Protein AF-A4FJE1-F1 (afdb_monomer_lite)

Structure (mmCIF, N/CA/C/O backbone):
data_AF-A4FJE1-F1
#
_entry.id   AF-A4FJE1-F1
#
loop_
_atom_site.group_PDB
_atom_site.id
_atom_site.type_symbol
_atom_site.label_atom_id
_atom_site.label_alt_id
_atom_site.label_comp_id
_atom_site.label_asym_id
_atom_site.label_entity_id
_atom_site.label_seq_id
_atom_site.pdbx_PDB_ins_code
_atom_site.Cartn_x
_atom_site.Cartn_y
_atom_site.Cartn_z
_atom_site.occupancy
_atom_site.B_iso_or_equiv
_atom_site.auth_seq_id
_atom_site.auth_comp_id
_atom_site.auth_asym_id
_atom_site.auth_atom_id
_atom_site.pdbx_PDB_model_num
ATOM 1 N N . MET A 1 1 ? -4.263 -21.986 -13.898 1.00 33.09 1 MET A N 1
ATOM 2 C CA . MET A 1 1 ? -4.322 -20.673 -14.575 1.00 33.09 1 MET A CA 1
ATOM 3 C C . MET A 1 1 ? -3.896 -19.612 -13.568 1.00 33.09 1 MET A C 1
ATOM 5 O O . MET A 1 1 ? -4.719 -19.132 -12.806 1.00 33.09 1 MET A O 1
ATOM 9 N N . SER A 1 2 ? -2.589 -19.356 -13.473 1.00 32.31 2 SER A N 1
ATOM 10 C CA . SER A 1 2 ? -2.017 -18.341 -12.581 1.00 32.31 2 SER A CA 1
ATOM 11 C C . SER A 1 2 ? -1.853 -17.063 -13.396 1.00 32.31 2 SER A C 1
ATOM 13 O O . SER A 1 2 ? -0.930 -16.957 -14.203 1.00 32.31 2 SER A O 1
ATOM 15 N N . GLY A 1 3 ? -2.808 -16.144 -13.269 1.00 33.75 3 GLY A N 1
ATOM 16 C CA . GLY A 1 3 ? -2.703 -14.809 -13.842 1.00 33.75 3 GLY A CA 1
ATOM 17 C C . GLY A 1 3 ? -1.688 -14.010 -13.038 1.00 33.75 3 GLY A C 1
ATOM 18 O O . GLY A 1 3 ? -2.060 -13.296 -12.112 1.00 33.75 3 GLY A O 1
ATOM 19 N N . ASN A 1 4 ? -0.406 -14.165 -13.366 1.00 38.09 4 ASN A N 1
ATOM 20 C CA . ASN A 1 4 ? 0.634 -13.240 -12.936 1.00 38.09 4 ASN A CA 1
ATOM 21 C C . ASN A 1 4 ? 0.260 -11.866 -13.493 1.00 38.09 4 ASN A C 1
ATOM 23 O O . ASN A 1 4 ? 0.457 -11.607 -14.677 1.00 38.09 4 ASN A O 1
ATOM 27 N N . VAL A 1 5 ? -0.340 -11.013 -12.663 1.00 42.94 5 VAL A N 1
ATOM 28 C CA . VAL A 1 5 ? -0.685 -9.653 -13.069 1.00 42.94 5 VAL A CA 1
ATOM 29 C C . VAL A 1 5 ? 0.608 -8.964 -13.497 1.00 42.94 5 VAL A C 1
ATOM 31 O O . VAL A 1 5 ? 1.583 -8.886 -12.748 1.00 42.94 5 VAL A O 1
ATOM 34 N N . GLU A 1 6 ? 0.579 -8.510 -14.739 1.00 46.69 6 GLU A N 1
ATOM 35 C CA . GLU A 1 6 ? 1.612 -7.984 -15.633 1.00 46.69 6 GLU A CA 1
ATOM 36 C C . GLU A 1 6 ? 2.277 -6.678 -15.139 1.00 46.69 6 GLU A C 1
ATOM 38 O O . GLU A 1 6 ? 2.711 -5.818 -15.899 1.00 46.69 6 GLU A O 1
ATOM 43 N N . LEU A 1 7 ? 2.369 -6.478 -13.825 1.00 47.59 7 LEU A N 1
ATOM 44 C CA . LEU A 1 7 ? 2.850 -5.233 -13.232 1.00 47.59 7 LEU A CA 1
ATOM 45 C C . LEU A 1 7 ? 4.376 -5.082 -13.375 1.00 47.59 7 LEU A C 1
ATOM 47 O O . LEU A 1 7 ? 4.900 -3.972 -13.466 1.00 47.59 7 LEU A O 1
ATOM 51 N N . GLY A 1 8 ? 5.084 -6.212 -13.485 1.00 46.47 8 GLY A N 1
ATOM 52 C CA . GLY A 1 8 ? 6.492 -6.241 -13.878 1.00 46.47 8 GLY A CA 1
ATOM 53 C C . GLY A 1 8 ? 6.727 -5.776 -15.319 1.00 46.47 8 GLY A C 1
ATOM 54 O O . GLY A 1 8 ? 7.820 -5.299 -15.621 1.00 46.47 8 GLY A O 1
ATOM 55 N N . GLU A 1 9 ? 5.722 -5.867 -16.193 1.00 46.00 9 GLU A N 1
ATOM 56 C CA . GLU A 1 9 ? 5.826 -5.406 -17.576 1.00 46.00 9 GLU A CA 1
ATOM 57 C C . GLU A 1 9 ? 5.519 -3.912 -17.711 1.00 46.00 9 GLU A C 1
ATOM 59 O O . GLU A 1 9 ? 6.176 -3.231 -18.493 1.00 46.00 9 GLU A O 1
ATOM 64 N N . PHE A 1 10 ? 4.636 -3.354 -16.873 1.00 50.78 10 PHE A N 1
ATOM 65 C CA . PHE A 1 10 ? 4.333 -1.914 -16.865 1.00 50.78 10 PHE A CA 1
ATOM 66 C C . PHE A 1 10 ? 5.572 -1.034 -16.611 1.00 50.78 10 PHE A C 1
ATOM 68 O O . PHE A 1 10 ? 5.717 0.034 -17.204 1.00 50.78 10 PHE A O 1
ATOM 75 N N . LEU A 1 11 ? 6.517 -1.494 -15.780 1.00 49.81 11 LEU A N 1
ATOM 76 C CA . LEU A 1 11 ? 7.797 -0.798 -15.579 1.00 49.81 11 LEU A CA 1
A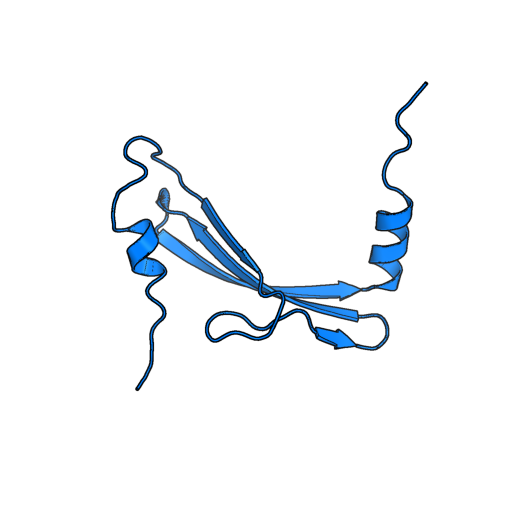TOM 77 C C . LEU A 1 11 ? 8.866 -1.141 -16.628 1.00 49.81 11 LEU A C 1
ATOM 79 O O . LEU A 1 11 ? 9.835 -0.391 -16.763 1.00 49.81 11 LEU A O 1
ATOM 83 N N . ARG A 1 12 ? 8.718 -2.246 -17.371 1.00 51.50 12 ARG A N 1
ATOM 84 C CA . ARG A 1 12 ? 9.648 -2.635 -18.449 1.00 51.50 12 ARG A CA 1
ATO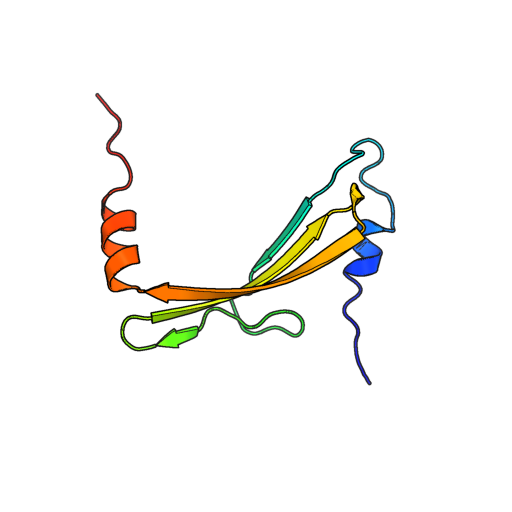M 85 C C . ARG A 1 12 ? 9.284 -1.983 -19.785 1.00 51.50 12 ARG A C 1
ATOM 87 O O . ARG A 1 12 ? 10.183 -1.534 -20.499 1.00 51.50 12 ARG A O 1
ATOM 94 N N . ASN A 1 13 ? 7.996 -1.835 -20.093 1.00 48.34 13 ASN A N 1
ATOM 95 C CA . ASN A 1 13 ? 7.496 -1.243 -21.333 1.00 48.34 13 ASN A CA 1
ATOM 96 C C . ASN A 1 13 ? 7.468 0.290 -21.249 1.00 48.34 13 ASN A C 1
ATOM 98 O O . ASN A 1 13 ? 6.440 0.949 -21.121 1.00 48.34 13 ASN A O 1
ATOM 102 N N . ARG A 1 14 ? 8.683 0.843 -21.328 1.00 52.53 14 ARG A N 1
ATOM 103 C CA . ARG A 1 14 ? 9.057 2.223 -21.669 1.00 52.53 14 ARG A CA 1
ATOM 104 C C . ARG A 1 14 ? 7.926 3.090 -22.261 1.00 52.53 14 ARG A C 1
ATOM 106 O O . ARG A 1 14 ? 7.783 3.188 -23.478 1.00 52.53 14 ARG A O 1
ATOM 113 N N . ARG A 1 15 ? 7.255 3.879 -21.415 1.00 50.75 15 ARG A N 1
ATOM 114 C CA . ARG A 1 15 ? 6.684 5.190 -21.807 1.00 50.75 15 ARG A CA 1
ATOM 115 C C . ARG A 1 15 ? 7.024 6.353 -20.868 1.00 50.75 15 ARG A C 1
ATOM 117 O O . ARG A 1 15 ? 6.609 7.472 -21.132 1.00 50.75 15 ARG A O 1
ATOM 124 N N . ALA A 1 16 ? 7.873 6.154 -19.859 1.00 52.44 16 ALA A N 1
ATOM 125 C CA . ALA A 1 16 ? 8.530 7.254 -19.144 1.00 52.44 16 ALA A CA 1
ATOM 126 C C . ALA A 1 16 ? 9.958 7.435 -19.686 1.00 52.44 16 ALA A C 1
ATOM 128 O O . ALA A 1 16 ? 10.936 7.034 -19.060 1.00 52.44 16 ALA A O 1
ATOM 129 N N . ARG A 1 17 ? 10.094 7.977 -20.903 1.00 49.53 17 ARG A N 1
ATOM 130 C CA . ARG A 1 17 ? 11.367 8.032 -21.656 1.00 49.53 17 ARG A CA 1
ATOM 131 C C . ARG A 1 17 ? 12.412 9.022 -21.094 1.00 49.53 17 ARG A C 1
ATOM 133 O O . ARG A 1 17 ? 13.361 9.343 -21.795 1.00 49.53 17 ARG A O 1
ATOM 140 N N . THR A 1 18 ? 12.278 9.501 -19.857 1.00 55.94 18 THR A N 1
ATOM 141 C CA . THR A 1 18 ? 13.180 10.524 -19.282 1.00 55.94 18 THR A CA 1
ATOM 142 C C . THR A 1 18 ? 13.492 10.373 -17.789 1.00 55.94 18 THR A C 1
ATOM 144 O O . THR A 1 18 ? 14.322 11.123 -17.284 1.00 55.94 18 THR A O 1
ATOM 147 N N . ALA A 1 19 ? 12.902 9.414 -17.064 1.00 58.44 19 ALA A N 1
ATOM 148 C CA . ALA A 1 19 ? 13.114 9.290 -15.618 1.00 58.44 19 ALA A C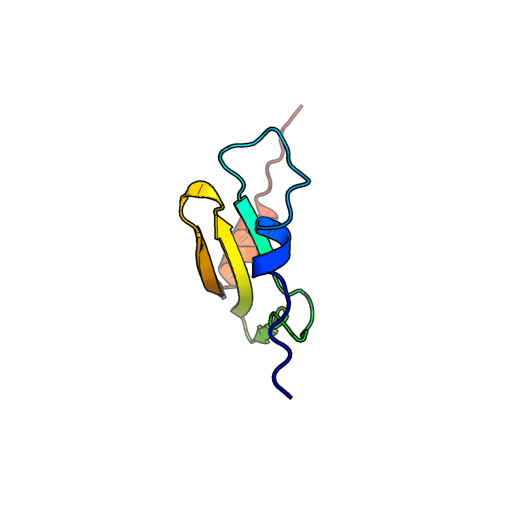A 1
ATOM 149 C C . ALA A 1 19 ? 13.992 8.068 -15.275 1.00 58.44 19 ALA A C 1
ATOM 151 O O . ALA A 1 19 ? 13.494 6.941 -15.278 1.00 58.44 19 A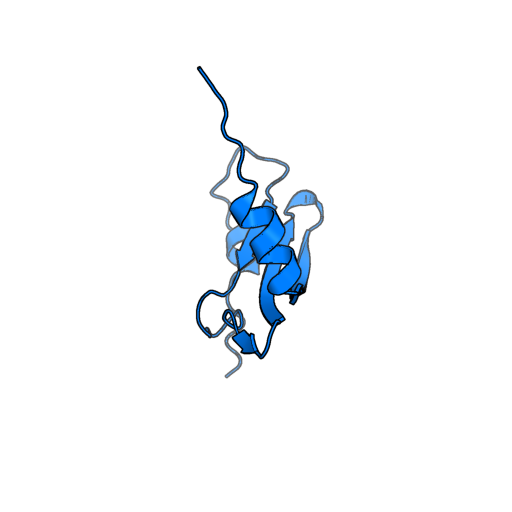LA A O 1
ATOM 152 N N . PRO A 1 20 ? 15.285 8.244 -14.936 1.00 67.12 20 PRO A N 1
ATOM 153 C CA . PRO A 1 20 ? 16.173 7.127 -14.593 1.00 67.12 20 PRO A CA 1
ATOM 154 C C . PRO A 1 20 ? 15.762 6.394 -13.302 1.00 67.12 20 PRO A C 1
ATOM 156 O O . PRO A 1 20 ? 16.173 5.257 -13.084 1.00 67.12 20 PRO A O 1
ATOM 159 N N . ASN A 1 21 ? 14.934 7.019 -12.453 1.00 79.31 21 ASN A N 1
ATOM 160 C CA . ASN A 1 21 ? 14.482 6.479 -11.170 1.00 79.31 21 ASN A CA 1
ATOM 161 C C . ASN A 1 21 ? 12.968 6.673 -11.013 1.00 79.31 21 ASN A C 1
ATOM 163 O O . ASN A 1 21 ? 12.518 7.744 -10.619 1.00 79.31 21 ASN A O 1
ATOM 167 N N . VAL A 1 22 ? 12.191 5.631 -11.292 1.00 83.81 22 VAL A N 1
ATOM 168 C CA . VAL A 1 22 ? 10.734 5.616 -11.132 1.00 83.81 22 VAL A CA 1
ATOM 169 C C . VAL A 1 22 ? 10.381 4.764 -9.921 1.00 83.81 22 VAL A C 1
ATOM 171 O O . VAL A 1 22 ? 10.933 3.674 -9.739 1.00 83.81 22 VAL A O 1
ATOM 174 N N . PHE A 1 23 ? 9.451 5.262 -9.112 1.00 88.25 23 PHE A N 1
ATOM 175 C CA . PHE A 1 23 ? 8.799 4.504 -8.056 1.00 88.25 23 PHE A CA 1
ATOM 176 C C . PHE A 1 23 ? 7.337 4.305 -8.435 1.00 88.25 23 PHE A C 1
ATOM 178 O O . PHE A 1 23 ? 6.677 5.245 -8.869 1.00 88.25 23 PHE A O 1
ATOM 185 N N . PHE A 1 24 ? 6.844 3.086 -8.265 1.00 89.00 24 PHE A N 1
ATOM 186 C CA . PHE A 1 24 ? 5.426 2.773 -8.377 1.00 89.00 24 PHE A CA 1
ATOM 187 C C . PHE A 1 24 ? 4.952 2.239 -7.033 1.00 89.00 24 PHE A C 1
ATOM 189 O O . PHE A 1 24 ? 5.625 1.396 -6.438 1.00 89.00 24 PHE A O 1
ATOM 196 N N . CYS A 1 25 ? 3.808 2.715 -6.558 1.00 93.62 25 CYS A N 1
ATOM 197 C CA . CYS A 1 25 ? 3.140 2.147 -5.401 1.00 93.62 25 CYS A CA 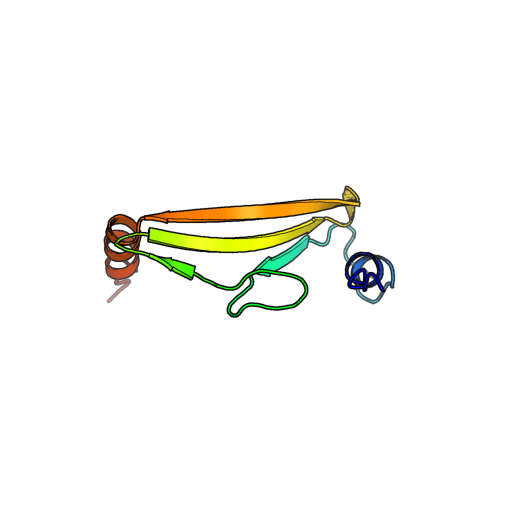1
ATOM 198 C C . CYS A 1 25 ? 1.634 2.063 -5.641 1.00 93.62 25 CYS A C 1
ATOM 200 O O . CYS A 1 25 ? 1.043 2.934 -6.275 1.00 93.62 25 CYS A O 1
ATOM 202 N N . ALA A 1 26 ? 1.024 1.001 -5.128 1.00 93.88 26 ALA A N 1
ATOM 203 C CA . ALA A 1 26 ? -0.420 0.823 -5.134 1.00 93.88 26 ALA A CA 1
ATOM 204 C C . ALA A 1 26 ? -0.856 0.154 -3.831 1.00 93.88 26 ALA A C 1
ATOM 206 O O . ALA A 1 26 ? -0.131 -0.682 -3.293 1.00 93.88 26 ALA A O 1
ATOM 207 N N . THR A 1 27 ? -2.042 0.514 -3.346 1.00 95.62 27 THR A N 1
ATOM 208 C CA . THR A 1 27 ? -2.664 -0.043 -2.139 1.00 95.62 27 THR A CA 1
ATOM 209 C C . THR A 1 27 ? -4.058 -0.532 -2.496 1.00 95.62 27 THR A C 1
ATOM 211 O O . THR A 1 27 ? -4.799 0.184 -3.171 1.00 95.62 27 THR A O 1
ATOM 214 N N . GLY A 1 28 ? -4.417 -1.737 -2.057 1.00 95.38 28 GLY A N 1
ATOM 215 C CA . GLY A 1 28 ? -5.763 -2.264 -2.250 1.00 95.38 28 GLY A CA 1
ATOM 216 C C . GLY A 1 28 ? -6.766 -1.514 -1.378 1.00 95.38 28 GLY A C 1
ATOM 217 O O . GLY A 1 28 ? -6.604 -1.441 -0.161 1.00 95.38 28 GLY A O 1
ATOM 218 N N . ILE A 1 29 ? -7.804 -0.950 -2.001 1.00 94.88 29 ILE A N 1
ATOM 219 C CA . ILE A 1 29 ? -8.933 -0.342 -1.281 1.00 94.88 29 ILE A CA 1
ATOM 220 C C . ILE A 1 29 ? -10.015 -1.390 -1.028 1.00 94.88 29 ILE A C 1
ATOM 222 O O . ILE A 1 29 ? -10.421 -1.602 0.111 1.00 94.88 29 ILE A O 1
ATOM 226 N N . THR A 1 30 ? -10.408 -2.105 -2.077 1.00 94.81 30 THR A N 1
ATOM 227 C CA . THR A 1 30 ? -11.250 -3.303 -2.027 1.00 94.81 30 THR A CA 1
ATOM 228 C C . THR A 1 30 ? -10.427 -4.524 -2.412 1.00 94.81 30 THR A C 1
ATOM 230 O O . THR A 1 30 ? -9.401 -4.385 -3.082 1.00 94.81 30 THR A O 1
ATOM 233 N N . ASP A 1 31 ? -10.877 -5.713 -2.012 1.00 95.50 31 ASP A N 1
ATOM 234 C CA . ASP A 1 31 ? -10.218 -6.955 -2.408 1.00 95.50 31 ASP A CA 1
ATOM 235 C C . ASP A 1 31 ? -10.205 -7.091 -3.928 1.00 95.50 31 ASP A C 1
ATOM 237 O O . ASP A 1 31 ? -11.244 -7.066 -4.590 1.00 95.50 31 ASP A O 1
ATOM 241 N N . GLY A 1 32 ? -9.002 -7.208 -4.476 1.00 91.12 32 GLY A N 1
ATOM 242 C CA . GLY A 1 32 ? -8.770 -7.436 -5.889 1.00 91.12 32 GLY A CA 1
ATOM 243 C C . GLY A 1 32 ? -7.813 -8.598 -6.107 1.00 91.12 32 GLY A C 1
ATOM 244 O O . GLY A 1 32 ? -7.237 -9.154 -5.176 1.00 91.12 32 GLY A O 1
ATOM 245 N N . ALA A 1 33 ? -7.602 -8.940 -7.376 1.00 89.31 33 ALA A N 1
ATOM 246 C CA . ALA A 1 33 ? -6.736 -10.055 -7.752 1.00 89.31 33 ALA A CA 1
ATOM 247 C C . ALA A 1 33 ? -5.260 -9.856 -7.352 1.00 89.31 33 ALA A C 1
ATOM 249 O O . ALA A 1 33 ? -4.540 -10.833 -7.173 1.00 89.31 33 ALA A O 1
ATOM 250 N N . LEU A 1 34 ? -4.803 -8.602 -7.232 1.00 88.69 34 LEU A N 1
ATOM 251 C CA . LEU A 1 34 ? -3.402 -8.273 -6.941 1.00 88.69 34 LEU A CA 1
ATOM 252 C C . LEU A 1 34 ? -3.151 -7.883 -5.480 1.00 88.69 34 LEU A C 1
ATOM 254 O O . LEU A 1 34 ? -2.091 -8.187 -4.939 1.00 88.69 34 LEU A O 1
ATOM 258 N N . LEU A 1 35 ? -4.090 -7.171 -4.858 1.00 94.31 35 LEU A N 1
ATOM 259 C CA . LEU A 1 35 ? -3.960 -6.670 -3.494 1.00 94.31 35 LEU A CA 1
ATOM 260 C C . LEU A 1 35 ? -5.262 -6.905 -2.745 1.00 94.31 35 LEU A C 1
ATOM 262 O O . LEU A 1 35 ? -6.344 -6.618 -3.263 1.00 94.31 35 LEU A O 1
ATOM 266 N N . ARG A 1 36 ? -5.129 -7.358 -1.501 1.00 95.62 36 ARG A N 1
ATOM 267 C CA . ARG A 1 36 ? -6.219 -7.301 -0.529 1.00 95.62 36 ARG A CA 1
ATOM 268 C C . ARG A 1 36 ? -6.594 -5.852 -0.251 1.00 95.62 36 ARG A C 1
ATOM 270 O O . ARG A 1 36 ? -5.725 -4.976 -0.189 1.00 95.62 36 ARG A O 1
ATOM 277 N N . GLY A 1 37 ? -7.886 -5.632 -0.082 1.00 93.88 37 GLY A N 1
ATOM 278 C CA . GLY A 1 37 ? -8.465 -4.361 0.285 1.00 93.88 37 GLY A CA 1
ATOM 279 C C . GLY A 1 37 ? -8.136 -3.967 1.716 1.00 93.88 37 GLY A C 1
ATOM 280 O O . GLY A 1 37 ? -7.392 -4.629 2.449 1.00 93.88 37 GLY A O 1
ATOM 281 N N . VAL A 1 38 ? -8.739 -2.863 2.131 1.00 96.81 38 VAL A N 1
ATOM 282 C CA . VAL A 1 38 ? -8.674 -2.429 3.517 1.00 96.81 38 VAL A CA 1
ATOM 283 C C . VAL A 1 38 ? -9.630 -3.280 4.346 1.00 96.81 38 VAL A C 1
ATOM 285 O O . VAL A 1 38 ? -10.840 -3.256 4.132 1.00 96.81 38 VAL A O 1
ATOM 288 N N . HIS A 1 39 ? -9.098 -3.991 5.339 1.00 95.75 39 HIS A N 1
ATOM 289 C CA . HIS A 1 39 ? -9.916 -4.742 6.291 1.00 95.75 39 HIS A CA 1
ATOM 290 C C . HIS A 1 39 ? -9.906 -4.075 7.658 1.00 95.75 39 HIS A C 1
ATOM 292 O O . HIS A 1 39 ? -8.856 -3.890 8.279 1.00 95.75 39 HIS A O 1
ATOM 298 N N . TYR A 1 40 ? -11.099 -3.765 8.149 1.00 93.88 40 TYR A N 1
ATOM 299 C CA . TYR A 1 40 ? -11.305 -3.186 9.467 1.00 93.88 40 TYR A CA 1
ATOM 300 C C . TYR A 1 40 ? -11.641 -4.279 10.483 1.00 93.88 40 TYR A C 1
ATOM 302 O O . TYR A 1 40 ? -12.436 -5.180 10.223 1.00 93.88 40 TYR A O 1
ATOM 310 N N . ARG A 1 41 ? -11.029 -4.184 11.661 1.00 90.00 41 ARG A N 1
ATOM 311 C CA . ARG A 1 41 ? -11.328 -4.981 12.856 1.00 90.00 41 ARG A CA 1
ATOM 312 C C . ARG A 1 41 ? -11.489 -4.038 14.047 1.00 90.00 41 ARG A C 1
ATOM 314 O O . ARG A 1 41 ? -11.222 -2.839 13.945 1.00 90.00 41 ARG A O 1
ATOM 321 N N . THR A 1 42 ? -11.903 -4.566 15.196 1.00 91.75 42 THR A N 1
ATOM 322 C CA . THR A 1 42 ? -12.015 -3.782 16.433 1.00 91.75 42 THR A CA 1
ATOM 323 C C . THR A 1 42 ? -10.708 -3.036 16.718 1.00 91.75 42 THR A C 1
ATOM 325 O O . THR A 1 42 ? -9.675 -3.644 16.980 1.00 91.75 42 THR A O 1
ATOM 328 N N . ASN A 1 43 ? -10.760 -1.704 16.640 1.00 89.50 43 ASN A N 1
ATOM 329 C CA . ASN A 1 43 ? -9.637 -0.784 16.845 1.00 89.50 43 ASN A CA 1
ATOM 330 C C . ASN A 1 43 ? -8.392 -0.997 15.948 1.00 89.50 43 ASN A C 1
ATOM 332 O O . ASN A 1 43 ? -7.316 -0.461 16.232 1.00 89.50 43 ASN A O 1
ATOM 336 N N . GLN A 1 44 ? -8.517 -1.730 14.842 1.00 92.44 44 GLN A N 1
ATOM 337 C CA . GLN A 1 44 ? -7.408 -2.013 13.934 1.00 92.44 44 GLN A CA 1
ATOM 338 C C . GLN A 1 44 ? -7.859 -1.961 12.475 1.00 92.44 44 GLN A C 1
ATOM 340 O O . GLN A 1 44 ? -9.004 -2.254 12.142 1.00 92.44 44 GLN A O 1
ATOM 345 N N . CYS A 1 45 ? -6.943 -1.601 11.592 1.00 95.19 45 CYS A N 1
ATOM 346 C CA . CYS A 1 45 ? -7.126 -1.661 10.154 1.00 95.19 45 CYS A CA 1
ATOM 347 C C . CYS A 1 45 ? -5.885 -2.292 9.524 1.00 95.19 45 CYS A C 1
ATOM 349 O O . CYS A 1 45 ? -4.766 -1.991 9.938 1.00 95.19 45 CYS A O 1
ATOM 351 N N . SER A 1 46 ? -6.073 -3.173 8.546 1.00 96.75 46 SER A N 1
ATOM 352 C CA . SER A 1 46 ? -4.979 -3.749 7.768 1.00 96.75 46 SER A CA 1
ATOM 353 C C . SER A 1 46 ? -5.079 -3.359 6.302 1.00 96.75 46 SER A C 1
ATOM 355 O O . SER A 1 46 ? -6.177 -3.332 5.748 1.00 96.75 46 SER A O 1
ATOM 357 N N . THR A 1 47 ? -3.932 -3.111 5.679 1.00 97.12 47 THR A N 1
ATOM 358 C CA . THR A 1 47 ? -3.812 -2.757 4.259 1.00 97.12 47 THR A CA 1
ATOM 359 C C . THR A 1 47 ? -2.785 -3.650 3.586 1.00 97.12 47 THR A C 1
ATOM 361 O O . THR A 1 47 ? -1.802 -4.027 4.226 1.00 97.12 47 THR A O 1
ATOM 364 N N . GLN A 1 48 ? -2.944 -3.909 2.291 1.00 97.75 48 GLN A N 1
ATOM 365 C CA . GLN A 1 48 ? -1.891 -4.511 1.483 1.00 97.75 48 GLN A CA 1
ATOM 366 C C . GLN A 1 48 ? -1.489 -3.577 0.344 1.00 97.75 48 GLN A C 1
ATOM 368 O O . GLN A 1 48 ? -2.337 -3.040 -0.373 1.00 97.75 48 GLN A O 1
ATOM 373 N N . SER A 1 49 ? -0.183 -3.400 0.177 1.00 96.56 49 SER A N 1
ATOM 374 C CA . SER A 1 49 ? 0.397 -2.541 -0.848 1.00 96.56 49 SER A CA 1
ATOM 375 C C . SER A 1 49 ? 1.509 -3.255 -1.604 1.00 96.56 49 SER A C 1
ATOM 377 O O . SER A 1 49 ? 2.169 -4.148 -1.074 1.00 96.56 49 SER A O 1
ATOM 379 N N . ILE A 1 50 ? 1.761 -2.811 -2.830 1.00 95.56 50 ILE A N 1
ATOM 380 C CA . ILE A 1 50 ? 2.944 -3.173 -3.610 1.00 95.56 50 ILE A CA 1
ATOM 381 C C . ILE A 1 50 ? 3.758 -1.917 -3.894 1.00 95.56 50 ILE A C 1
ATOM 383 O O . ILE A 1 50 ? 3.200 -0.870 -4.219 1.00 95.56 50 ILE A O 1
ATOM 387 N N . VAL A 1 51 ? 5.078 -2.013 -3.764 1.00 93.94 51 VAL A N 1
ATOM 388 C CA . VAL A 1 51 ? 6.022 -0.934 -4.068 1.00 93.94 51 VAL A CA 1
ATOM 389 C C . VAL A 1 51 ? 7.102 -1.461 -4.992 1.00 93.94 51 VAL A C 1
ATOM 391 O O . VAL A 1 51 ? 7.657 -2.536 -4.769 1.00 93.94 51 VAL A O 1
ATOM 394 N N . MET A 1 52 ? 7.427 -0.687 -6.018 1.00 92.00 52 MET A N 1
ATOM 395 C CA . MET A 1 52 ? 8.437 -1.028 -7.005 1.00 92.00 52 MET A CA 1
ATOM 396 C C . MET A 1 52 ? 9.369 0.143 -7.264 1.00 92.00 52 MET A C 1
ATOM 398 O O . MET A 1 52 ? 8.954 1.302 -7.222 1.00 92.00 52 MET A O 1
ATOM 402 N N . ARG A 1 53 ? 10.626 -0.167 -7.585 1.00 88.44 53 ARG A N 1
ATOM 403 C CA . ARG A 1 53 ? 11.625 0.832 -7.968 1.00 88.44 53 ARG A CA 1
ATOM 404 C C . ARG A 1 53 ? 12.381 0.393 -9.214 1.00 88.44 53 ARG A C 1
ATOM 406 O O . ARG A 1 53 ? 13.085 -0.612 -9.176 1.00 88.44 53 ARG A O 1
ATOM 413 N N . SER A 1 54 ? 12.316 1.190 -10.280 1.00 83.19 54 SER A N 1
ATOM 414 C CA . SER A 1 54 ? 12.920 0.844 -11.576 1.00 83.19 54 SER A CA 1
ATOM 415 C C . SER A 1 54 ? 14.436 0.659 -11.490 1.00 83.19 54 SER A C 1
ATOM 417 O O . SER A 1 54 ? 14.962 -0.336 -11.974 1.00 83.19 54 SER A O 1
ATOM 419 N N . LYS A 1 55 ? 15.139 1.567 -10.801 1.00 81.75 55 LYS A N 1
ATOM 420 C CA . LYS A 1 55 ? 16.609 1.548 -10.720 1.00 81.75 55 LYS A CA 1
ATOM 421 C C . LYS A 1 55 ? 17.162 0.299 -10.028 1.00 81.75 55 LYS A C 1
ATOM 423 O O . LYS A 1 55 ? 18.245 -0.148 -10.378 1.00 81.75 55 LYS A O 1
ATOM 428 N N . SER A 1 56 ? 16.467 -0.242 -9.025 1.00 84.69 56 SER A N 1
ATOM 429 C CA . SER A 1 56 ? 16.918 -1.457 -8.327 1.00 84.69 56 SER A CA 1
ATOM 430 C C . SER A 1 56 ? 16.198 -2.727 -8.778 1.00 84.69 56 SER A C 1
ATOM 432 O O . SER A 1 56 ? 16.545 -3.801 -8.303 1.00 84.69 56 SER A O 1
ATOM 434 N N . GLY A 1 57 ? 15.161 -2.618 -9.616 1.00 80.94 57 GLY A N 1
ATOM 435 C CA . GLY A 1 57 ? 14.285 -3.736 -9.983 1.00 80.94 57 GLY A CA 1
ATOM 436 C C . GLY A 1 57 ? 13.521 -4.354 -8.804 1.00 80.94 57 GLY A C 1
ATOM 437 O O . GLY A 1 57 ? 12.904 -5.404 -8.953 1.00 80.94 57 GLY A O 1
ATOM 438 N N . THR A 1 58 ? 13.573 -3.742 -7.618 1.00 86.69 58 THR A N 1
ATOM 439 C CA . THR A 1 58 ? 12.998 -4.319 -6.401 1.00 86.69 58 THR A CA 1
ATOM 440 C C . THR A 1 58 ? 11.484 -4.191 -6.428 1.00 86.69 58 THR A C 1
ATOM 442 O O . THR A 1 58 ? 10.969 -3.097 -6.657 1.00 86.69 58 THR A O 1
ATOM 445 N N . VAL A 1 59 ? 10.799 -5.286 -6.104 1.00 91.19 59 VAL A N 1
ATOM 446 C CA . VAL A 1 59 ? 9.360 -5.338 -5.837 1.00 91.19 59 VAL A CA 1
ATOM 447 C C . VAL A 1 59 ? 9.168 -5.738 -4.380 1.00 91.19 59 VAL A C 1
ATOM 449 O O . VAL A 1 59 ? 9.804 -6.677 -3.904 1.00 91.19 59 VAL A O 1
ATOM 452 N N . ARG A 1 60 ? 8.326 -5.007 -3.652 1.00 93.44 60 ARG A N 1
ATOM 453 C CA . ARG A 1 60 ? 8.015 -5.264 -2.245 1.00 93.44 60 ARG A CA 1
ATOM 454 C C . ARG A 1 60 ? 6.513 -5.330 -2.065 1.00 93.44 60 ARG A C 1
ATOM 456 O O . ARG A 1 60 ? 5.821 -4.381 -2.417 1.00 93.44 60 ARG A O 1
ATOM 463 N N . MET A 1 61 ? 6.048 -6.414 -1.462 1.00 96.19 61 MET A N 1
ATOM 464 C CA . MET A 1 61 ? 4.722 -6.468 -0.860 1.00 96.19 61 MET A CA 1
ATOM 465 C C . MET A 1 61 ? 4.826 -5.921 0.561 1.00 96.19 61 MET A C 1
ATOM 467 O O . MET A 1 61 ? 5.776 -6.241 1.278 1.00 96.19 61 MET A O 1
ATOM 471 N N . ILE A 1 62 ? 3.888 -5.067 0.949 1.00 96.56 62 ILE A N 1
ATOM 472 C CA . ILE A 1 62 ? 3.841 -4.442 2.268 1.00 96.56 62 ILE A CA 1
ATOM 473 C C . ILE A 1 62 ? 2.474 -4.730 2.873 1.00 96.56 62 ILE A C 1
ATOM 475 O O . ILE A 1 62 ? 1.459 -4.259 2.364 1.00 96.56 62 ILE A O 1
ATOM 479 N N . ASP A 1 63 ? 2.462 -5.463 3.983 1.00 97.31 63 ASP A N 1
ATOM 480 C CA . ASP A 1 63 ? 1.286 -5.610 4.832 1.00 97.31 63 ASP A CA 1
ATOM 481 C C . ASP A 1 63 ? 1.359 -4.575 5.965 1.00 97.31 63 ASP A C 1
ATOM 483 O O . ASP A 1 63 ? 2.290 -4.560 6.774 1.00 97.31 63 ASP A O 1
ATOM 487 N N . GLY A 1 64 ? 0.388 -3.666 5.997 1.00 95.81 64 GLY A N 1
ATOM 488 C CA . GLY A 1 64 ? 0.272 -2.615 7.003 1.00 95.81 64 GLY A CA 1
ATOM 489 C C . GLY A 1 64 ? -0.719 -3.005 8.092 1.00 95.81 64 GLY A C 1
ATOM 490 O O . GLY A 1 64 ? -1.802 -3.500 7.793 1.00 95.81 64 GLY A O 1
ATOM 491 N N . S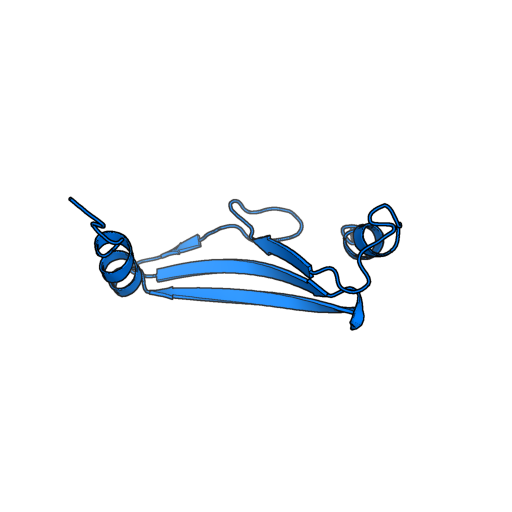ER A 1 65 ? -0.372 -2.742 9.352 1.00 94.75 65 SER A N 1
ATOM 492 C CA . SER A 1 65 ? -1.269 -2.891 10.501 1.00 94.75 65 SER A CA 1
ATOM 493 C C . SER A 1 65 ? -1.368 -1.566 11.251 1.00 94.75 65 SER A C 1
ATOM 495 O O . SER A 1 65 ? -0.417 -1.126 11.898 1.00 94.75 65 SER A O 1
ATOM 497 N N . HIS A 1 66 ? -2.548 -0.963 11.211 1.00 93.06 66 HIS A N 1
ATOM 498 C CA . HIS A 1 66 ? -2.836 0.369 11.724 1.00 93.06 66 HIS A CA 1
ATOM 499 C C . HIS A 1 66 ? -3.715 0.275 12.969 1.00 93.06 66 HIS A C 1
ATOM 501 O O . HIS A 1 66 ? -4.767 -0.360 12.941 1.00 93.06 66 HIS A O 1
ATOM 507 N N . ARG A 1 67 ? -3.317 0.927 14.066 1.00 90.38 67 ARG A N 1
ATOM 508 C CA . ARG A 1 67 ? -4.164 1.075 15.264 1.00 90.38 67 ARG A CA 1
ATOM 509 C C . ARG A 1 67 ? -5.084 2.280 15.074 1.00 90.38 67 ARG A C 1
ATOM 511 O O . ARG A 1 67 ? -4.598 3.405 14.969 1.00 90.38 67 ARG A O 1
ATOM 518 N N . LEU A 1 68 ? -6.396 2.054 15.027 1.00 85.12 68 LEU A N 1
ATOM 519 C CA . LEU A 1 68 ? -7.368 3.094 14.669 1.00 85.12 68 LEU A CA 1
ATOM 520 C C . LEU A 1 68 ? -7.511 4.176 15.741 1.00 85.12 68 LEU A C 1
ATOM 522 O O . LEU A 1 68 ? -7.683 5.339 15.387 1.00 85.12 68 LEU A O 1
ATOM 526 N N . SER A 1 69 ? -7.391 3.828 17.025 1.00 80.19 69 SER A N 1
ATOM 527 C CA . SER A 1 69 ? -7.387 4.802 18.124 1.00 80.19 69 SER A CA 1
ATOM 528 C C . SER A 1 69 ? -6.308 5.864 17.918 1.00 80.19 69 SER A C 1
ATOM 530 O O . SER A 1 69 ? -6.599 7.055 17.909 1.00 80.19 69 SER A O 1
ATOM 532 N N . LYS A 1 70 ? -5.087 5.419 17.612 1.00 74.12 70 LYS A N 1
ATOM 533 C CA . LYS A 1 70 ? -3.948 6.292 17.325 1.00 74.12 70 LYS A CA 1
ATOM 534 C C . LYS A 1 70 ? -4.130 7.059 16.010 1.00 74.12 70 LYS A C 1
ATOM 536 O O . LYS A 1 70 ? -3.794 8.233 15.939 1.00 74.12 70 LYS A O 1
ATOM 541 N N . LEU A 1 71 ? -4.684 6.429 14.968 1.00 71.88 71 LEU A N 1
ATOM 542 C CA . LEU A 1 71 ? -4.942 7.105 13.689 1.00 71.88 71 LEU A CA 1
ATOM 543 C C . LEU A 1 71 ? -5.931 8.272 13.842 1.00 71.88 71 LEU A C 1
ATOM 545 O O . LEU A 1 71 ? -5.704 9.330 13.262 1.00 71.88 71 LEU A O 1
ATOM 549 N N . ARG A 1 72 ? -6.998 8.099 14.633 1.00 70.44 72 ARG A N 1
ATOM 550 C CA . ARG A 1 72 ? -7.993 9.152 14.900 1.00 70.44 72 ARG A CA 1
ATOM 551 C C . ARG A 1 72 ? -7.378 10.364 15.599 1.00 70.44 72 ARG A C 1
ATOM 553 O O . ARG A 1 72 ? -7.696 11.488 15.230 1.00 70.44 72 ARG A O 1
ATOM 560 N N . GLU A 1 73 ? -6.468 10.146 16.547 1.00 70.56 73 GLU A N 1
ATOM 561 C CA . GLU A 1 73 ? -5.734 11.226 17.223 1.00 70.56 73 GLU A CA 1
ATOM 562 C C . GLU A 1 73 ? -4.890 12.060 16.246 1.00 70.56 73 GLU A C 1
ATOM 564 O O . GLU A 1 73 ? -4.861 13.282 16.360 1.00 70.56 73 GLU A O 1
ATOM 569 N N . TYR A 1 74 ? -4.247 11.432 15.252 1.00 65.81 74 TYR A N 1
ATOM 570 C CA . TYR A 1 74 ? -3.502 12.164 14.217 1.00 65.81 74 TYR A CA 1
ATOM 571 C C . TYR A 1 74 ? -4.408 12.818 13.171 1.00 65.81 74 TYR A C 1
ATOM 573 O O . TYR A 1 74 ? -4.149 13.953 12.779 1.00 65.81 74 TYR A O 1
ATOM 581 N N . ALA A 1 75 ? -5.464 12.134 12.721 1.00 70.88 75 ALA A N 1
ATOM 582 C CA . ALA A 1 75 ? -6.387 12.659 11.713 1.00 70.88 75 ALA A CA 1
ATOM 583 C C . ALA A 1 75 ? -7.115 13.920 12.206 1.00 70.88 75 ALA A C 1
ATOM 585 O O . ALA A 1 75 ? -7.249 14.888 11.463 1.00 70.88 75 ALA A O 1
ATOM 586 N N . ASN A 1 76 ? -7.490 13.949 13.487 1.00 64.25 76 ASN A N 1
ATOM 587 C CA . ASN A 1 76 ? -8.120 15.109 14.121 1.00 64.25 76 ASN A CA 1
ATOM 588 C C . ASN A 1 76 ? -7.127 16.235 14.462 1.00 64.25 76 ASN A C 1
ATOM 590 O O . ASN A 1 76 ? -7.537 17.285 14.949 1.00 64.25 76 ASN A O 1
ATOM 594 N N . ARG A 1 77 ? -5.827 16.028 14.215 1.00 60.69 77 ARG A N 1
ATOM 595 C CA . ARG A 1 77 ? -4.758 17.014 14.418 1.00 60.69 77 ARG A CA 1
ATOM 596 C C . ARG A 1 77 ? -4.237 17.594 13.099 1.00 60.69 77 ARG A C 1
ATOM 598 O O . ARG A 1 77 ? -3.189 18.240 13.105 1.00 60.69 77 ARG A O 1
ATOM 605 N N . ALA A 1 78 ? -4.932 17.355 11.978 1.00 55.06 78 ALA A N 1
ATOM 606 C CA . ALA A 1 78 ? -4.629 18.015 10.710 1.00 55.06 78 ALA A CA 1
ATOM 607 C C . ALA A 1 78 ? -4.548 19.538 10.940 1.00 55.06 78 ALA A C 1
ATOM 609 O O . ALA A 1 78 ? -5.384 20.092 11.657 1.00 55.06 78 ALA A O 1
ATOM 610 N N . PRO A 1 79 ? -3.505 20.207 10.427 1.00 50.06 79 PRO A N 1
ATOM 611 C CA . PRO A 1 79 ? -3.126 21.515 10.921 1.00 50.06 79 PRO A CA 1
ATOM 612 C C . PRO A 1 79 ? -4.182 22.555 10.550 1.00 50.06 79 PRO A C 1
ATOM 614 O O . PRO A 1 79 ? -4.433 22.811 9.376 1.00 50.06 79 PRO A O 1
ATOM 617 N N . SER A 1 80 ? -4.738 23.215 11.561 1.00 61.00 80 SER A N 1
ATOM 618 C CA . SER A 1 80 ? -5.259 24.567 11.413 1.00 61.00 80 SER A CA 1
ATOM 619 C C . SER A 1 80 ? -4.075 25.504 11.130 1.00 61.00 80 SER A C 1
ATOM 621 O O . SER A 1 80 ? -3.479 26.055 12.053 1.00 61.00 80 SER A O 1
ATOM 623 N N . GLN A 1 81 ? -3.678 25.638 9.866 1.00 54.62 81 GLN A N 1
ATOM 624 C CA . GLN A 1 81 ? -2.966 26.826 9.383 1.00 54.62 81 GLN A CA 1
ATOM 625 C C . GLN A 1 81 ? -3.951 27.581 8.487 1.00 54.62 81 GLN A C 1
ATOM 627 O O . GLN A 1 81 ? -4.509 26.966 7.586 1.00 54.62 81 GLN A O 1
ATOM 632 N N . GLY A 1 82 ? -4.259 28.861 8.654 1.00 45.81 82 GLY A N 1
ATOM 633 C CA . GLY A 1 82 ? -3.808 29.916 9.560 1.00 45.81 82 GLY A CA 1
ATOM 634 C C . GLY A 1 82 ? -4.634 31.174 9.226 1.00 45.81 82 GLY A C 1
ATOM 635 O O . GLY A 1 82 ? -5.297 31.200 8.186 1.00 45.81 82 GLY A O 1
ATOM 636 N N . GLY A 1 83 ? -4.650 32.157 10.129 1.00 35.31 83 GLY A N 1
ATOM 637 C CA . GLY A 1 83 ? -5.112 33.520 9.831 1.00 35.31 83 GLY A CA 1
ATOM 638 C C . GLY A 1 83 ? -4.064 34.336 9.088 1.00 35.31 83 GLY A C 1
ATOM 639 O O . GLY A 1 83 ? -2.921 33.839 8.954 1.00 35.31 83 GLY A O 1
#

Radius of gyration: 17.23 Å; chains: 1; bounding box: 29×54×40 Å

InterPro domains:
  IPR004464 Fructose-1,6-bisphosphatase class 2/Sedoheputulose-1,7-bisphosphatase [PF03320] (19-66)
  IPR004464 Fructose-1,6-bisphosphatase class 2/Sedoheputulose-1,7-bisphosphatase [PTHR30447] (18-75)

Foldseek 3Di:
DDCPPCVLVVLVPDPVVPDLKDKDKDKACPDDPPWHHWDDDDQKIWIWMWMAISNVRDIDIDIDIDRNVVVVVVVVPPDPDDD

pLDDT: mean 75.86, std 20.71, range [32.31, 97.75]

Sequence (83 aa):
MSGNVELGEFLRNRRARTAPNVFFCATGITDGALLRGVHYRTNQCSTQSIVMRSKSGTVRMIDGSHRLSKLREYANRAPSQGG

Secondary structure (DSSP, 8-state):
-----THHHHTTS---TT-SS-EEEEE-SS--SSS---EEETTEEEEEEEEEEGGGTEEEEEEEEEEHHHHHHHHTT------

Organism: Saccharopolyspora erythraea (strain ATCC 11635 / DSM 40517 / JCM 4748 / NBRC 13426 / NCIMB 8594 / NRRL 2338) (NCBI:txid405948)